Protein AF-C4WLY8-F1 (afdb_monomer_lite)

Secondary structure (DSSP, 8-state):
-HHHHHHHHHHHHHHHHHHHHHHHHHHHHHHHH--SHHHHHHHHHHHHHHHHHHHHHH-------HHHHHHHHHHHHHHHHHHHHS-HHHHHHTT--TTTHHHHHHT-

Structure (mmCIF, N/CA/C/O backbone):
data_AF-C4WLY8-F1
#
_entry.id   AF-C4WLY8-F1
#
loop_
_atom_site.group_PDB
_atom_site.id
_atom_site.type_symbol
_atom_site.label_atom_id
_atom_site.label_alt_id
_atom_site.label_comp_id
_atom_site.label_asym_id
_atom_site.label_entity_id
_atom_site.label_seq_id
_atom_site.pdbx_PDB_ins_code
_atom_site.Cartn_x
_atom_site.Cartn_y
_atom_site.Cartn_z
_atom_site.occupancy
_atom_site.B_iso_or_equiv
_atom_site.auth_seq_id
_atom_site.auth_comp_id
_atom_site.auth_asym_id
_atom_site.auth_atom_id
_atom_site.pdbx_PDB_model_num
ATOM 1 N N . MET A 1 1 ? -1.097 -24.221 6.316 1.00 47.34 1 MET A N 1
ATOM 2 C CA . MET A 1 1 ? -1.938 -23.217 5.631 1.00 47.34 1 MET A CA 1
ATOM 3 C C . MET A 1 1 ? -1.391 -21.789 5.667 1.00 47.34 1 MET A C 1
ATOM 5 O O . MET A 1 1 ? -1.416 -21.154 4.626 1.00 47.34 1 MET A O 1
ATOM 9 N N . ALA A 1 2 ? -0.893 -21.246 6.793 1.00 46.44 2 ALA A N 1
ATOM 10 C CA . ALA A 1 2 ? -0.242 -19.918 6.789 1.00 46.44 2 ALA A CA 1
ATOM 11 C C . ALA A 1 2 ? 1.162 -19.922 6.135 1.00 46.44 2 ALA A C 1
ATOM 13 O O . ALA A 1 2 ? 1.562 -18.922 5.545 1.00 46.44 2 ALA A O 1
ATOM 14 N N . LYS A 1 3 ? 1.865 -21.065 6.201 1.00 50.47 3 LYS A N 1
ATOM 15 C CA . LYS A 1 3 ? 3.230 -21.270 5.681 1.00 50.47 3 LYS A CA 1
ATOM 16 C C . LYS A 1 3 ? 3.303 -21.233 4.144 1.00 50.47 3 LYS A C 1
ATOM 18 O O . LYS A 1 3 ? 4.195 -20.598 3.594 1.00 50.47 3 LYS A O 1
ATOM 23 N N . ASP A 1 4 ? 2.288 -21.782 3.476 1.00 57.28 4 ASP A N 1
ATOM 24 C CA . ASP A 1 4 ? 2.206 -21.831 2.007 1.00 57.28 4 ASP A CA 1
ATOM 25 C C . ASP A 1 4 ? 2.059 -20.434 1.389 1.00 57.28 4 ASP A C 1
ATOM 27 O O . ASP A 1 4 ? 2.626 -20.126 0.347 1.00 57.28 4 ASP A O 1
ATOM 31 N N . ILE A 1 5 ? 1.321 -19.540 2.056 1.00 51.22 5 ILE A N 1
ATOM 32 C CA . ILE A 1 5 ? 1.074 -18.185 1.548 1.00 51.22 5 ILE A CA 1
ATOM 33 C C . ILE A 1 5 ? 2.322 -17.310 1.710 1.00 51.22 5 ILE A C 1
ATOM 35 O O . ILE A 1 5 ? 2.636 -16.538 0.806 1.00 51.22 5 ILE A O 1
ATOM 39 N N . SER A 1 6 ? 3.054 -17.431 2.825 1.00 57.09 6 SER A N 1
ATOM 40 C CA . SER A 1 6 ? 4.333 -16.727 3.003 1.00 57.09 6 SER A CA 1
ATOM 41 C C . SER A 1 6 ? 5.384 -17.174 1.990 1.00 57.09 6 SER A C 1
ATOM 43 O O . SER A 1 6 ? 6.118 -16.339 1.474 1.00 57.09 6 SER A O 1
ATOM 45 N N . GLU A 1 7 ? 5.415 -18.464 1.658 1.00 60.75 7 GLU A N 1
ATOM 46 C CA . GLU A 1 7 ? 6.353 -19.040 0.694 1.00 60.75 7 GLU A CA 1
ATOM 47 C C . GLU A 1 7 ? 6.029 -18.599 -0.739 1.00 60.75 7 GLU A C 1
ATOM 49 O O . GLU A 1 7 ? 6.909 -18.138 -1.459 1.00 60.75 7 GLU A O 1
ATOM 54 N N . ILE A 1 8 ? 4.747 -18.582 -1.119 1.00 57.44 8 ILE A N 1
ATOM 55 C CA . ILE A 1 8 ? 4.302 -18.048 -2.416 1.00 57.44 8 ILE A CA 1
ATOM 56 C C . ILE A 1 8 ? 4.618 -16.549 -2.548 1.00 57.44 8 ILE A C 1
ATOM 58 O O . ILE A 1 8 ? 5.016 -16.092 -3.619 1.00 57.44 8 ILE A O 1
ATOM 62 N N . LEU A 1 9 ? 4.458 -15.765 -1.476 1.00 52.31 9 LEU A N 1
ATOM 63 C CA . LEU A 1 9 ? 4.792 -14.336 -1.479 1.00 52.31 9 LEU A CA 1
ATOM 64 C C . LEU A 1 9 ? 6.305 -14.096 -1.551 1.00 52.31 9 LEU A C 1
ATOM 66 O O . LEU A 1 9 ? 6.737 -13.186 -2.256 1.00 52.31 9 LEU A O 1
ATOM 70 N N . PHE A 1 10 ? 7.100 -14.925 -0.876 1.00 64.19 10 PHE A N 1
ATOM 71 C CA . PHE A 1 10 ? 8.558 -14.882 -0.925 1.00 64.19 10 PHE A CA 1
ATOM 72 C C . PHE A 1 10 ? 9.087 -15.244 -2.319 1.00 64.19 10 PHE A C 1
ATOM 74 O O . PHE A 1 10 ? 9.857 -14.484 -2.898 1.00 64.19 10 PHE A O 1
ATOM 81 N N . LEU A 1 11 ? 8.583 -16.325 -2.920 1.00 51.41 11 LEU A N 1
ATOM 82 C CA . LEU A 1 11 ? 8.925 -16.726 -4.288 1.00 51.41 11 LEU A CA 1
ATOM 83 C C . LEU A 1 11 ? 8.508 -15.669 -5.319 1.00 51.41 11 LEU A C 1
ATOM 85 O O . LEU A 1 11 ? 9.228 -15.417 -6.283 1.00 51.41 11 LEU A O 1
ATOM 89 N N . LYS A 1 12 ? 7.376 -14.991 -5.093 1.00 55.09 12 LYS A N 1
ATOM 90 C CA . LYS A 1 12 ? 6.929 -13.888 -5.948 1.00 55.09 12 LYS A CA 1
ATOM 91 C C . LYS A 1 12 ? 7.800 -12.638 -5.808 1.00 55.09 12 LYS A C 1
ATOM 93 O O . LYS A 1 12 ? 8.047 -11.980 -6.812 1.00 55.09 12 LYS A O 1
ATOM 98 N N . SER A 1 13 ? 8.288 -12.349 -4.601 1.00 57.09 13 SER A N 1
ATOM 99 C CA . SER A 1 13 ? 9.260 -11.280 -4.342 1.00 57.09 13 SER A CA 1
ATOM 100 C C . SER A 1 13 ? 10.610 -11.568 -5.002 1.00 57.09 13 SER A C 1
ATOM 102 O O . SER A 1 13 ? 11.201 -10.670 -5.598 1.00 57.09 13 SER A O 1
ATOM 104 N N . ILE A 1 14 ? 11.073 -12.821 -4.937 1.00 63.53 14 ILE A N 1
ATOM 105 C CA . ILE A 1 14 ? 12.307 -13.261 -5.598 1.00 63.53 14 ILE A CA 1
ATOM 106 C C . ILE A 1 14 ? 12.163 -13.141 -7.113 1.00 63.53 14 ILE A C 1
ATOM 108 O O . ILE A 1 14 ? 13.022 -12.559 -7.760 1.00 63.53 14 ILE A O 1
ATOM 112 N N . SER A 1 15 ? 11.057 -13.625 -7.683 1.00 61.19 15 SER A N 1
ATOM 113 C CA . SER A 1 15 ? 10.793 -13.513 -9.121 1.00 61.19 15 SER A CA 1
ATOM 114 C C . SER A 1 15 ? 10.743 -12.058 -9.594 1.00 61.19 15 SER A C 1
ATOM 116 O O . SER A 1 15 ? 11.236 -11.773 -10.680 1.00 61.19 15 SER A O 1
ATOM 118 N N . SER A 1 16 ? 10.203 -11.131 -8.792 1.00 60.66 16 SER A N 1
ATOM 119 C CA . SER A 1 16 ? 10.209 -9.708 -9.147 1.00 60.66 16 SER A CA 1
ATOM 120 C C . SER A 1 16 ? 11.605 -9.099 -9.133 1.00 60.66 16 SER A C 1
ATOM 122 O O . SER A 1 16 ? 11.949 -8.403 -10.078 1.00 60.66 16 SER A O 1
ATOM 124 N N . SER A 1 17 ? 12.432 -9.389 -8.124 1.00 65.44 17 SER A N 1
ATOM 125 C CA . SER A 1 17 ? 13.818 -8.907 -8.121 1.00 65.44 17 SER A CA 1
ATOM 126 C C . SER A 1 17 ? 14.627 -9.498 -9.275 1.00 65.44 17 SER A C 1
ATOM 128 O O . SER A 1 17 ? 15.445 -8.800 -9.858 1.00 65.44 17 SER A O 1
ATOM 130 N N . LEU A 1 18 ? 14.344 -10.750 -9.644 1.00 68.50 18 LEU A N 1
ATOM 131 C CA . LEU A 1 18 ? 15.005 -11.440 -10.750 1.00 68.50 18 LEU A CA 1
ATOM 132 C C . LEU A 1 18 ? 14.642 -10.816 -12.105 1.00 68.50 18 LEU A C 1
ATOM 134 O O . LEU A 1 18 ? 15.515 -10.629 -12.942 1.00 68.50 18 LEU A O 1
ATOM 138 N N . LEU A 1 19 ? 13.376 -10.428 -12.299 1.00 68.31 19 LEU A N 1
ATOM 139 C CA . LEU A 1 19 ? 12.930 -9.723 -13.507 1.00 68.31 19 LEU A CA 1
ATOM 140 C C . LEU A 1 19 ? 13.548 -8.324 -13.622 1.00 68.31 19 LEU A C 1
ATOM 142 O O . LEU A 1 19 ? 13.992 -7.944 -14.701 1.00 68.31 19 LEU A O 1
ATOM 146 N N . GLU A 1 20 ? 13.610 -7.567 -12.526 1.00 70.19 20 GLU A N 1
ATOM 147 C CA . GLU A 1 20 ? 14.280 -6.257 -12.503 1.00 70.19 20 GLU A CA 1
ATOM 148 C C . GLU A 1 20 ? 15.780 -6.394 -12.819 1.00 70.19 20 GLU A C 1
ATOM 150 O O . GLU A 1 20 ? 16.351 -5.599 -13.568 1.00 70.19 20 GLU A O 1
ATOM 155 N N . GLU A 1 21 ? 16.431 -7.431 -12.289 1.00 77.56 21 GLU A N 1
ATOM 156 C CA . GLU A 1 21 ? 17.842 -7.724 -12.542 1.00 77.56 21 GLU A CA 1
ATOM 157 C C . GLU A 1 21 ? 18.095 -8.148 -13.999 1.00 77.56 21 GLU A C 1
ATOM 159 O O . GLU A 1 21 ? 19.029 -7.650 -14.633 1.00 77.56 21 GLU A O 1
ATOM 164 N N . GLU A 1 22 ? 17.235 -8.991 -14.579 1.00 76.06 22 GLU A N 1
ATOM 165 C CA . GLU A 1 22 ? 17.307 -9.385 -15.992 1.00 76.06 22 GLU A CA 1
ATOM 166 C C . GLU A 1 22 ? 17.102 -8.199 -16.939 1.00 76.06 22 GLU A C 1
ATOM 168 O O . GLU A 1 22 ? 17.843 -8.049 -17.917 1.00 76.06 22 GLU A O 1
ATOM 173 N N . VAL A 1 23 ? 16.129 -7.334 -16.648 1.00 74.94 23 VAL A N 1
ATOM 174 C CA . VAL A 1 23 ? 15.846 -6.130 -17.437 1.00 74.94 23 VAL A CA 1
ATOM 175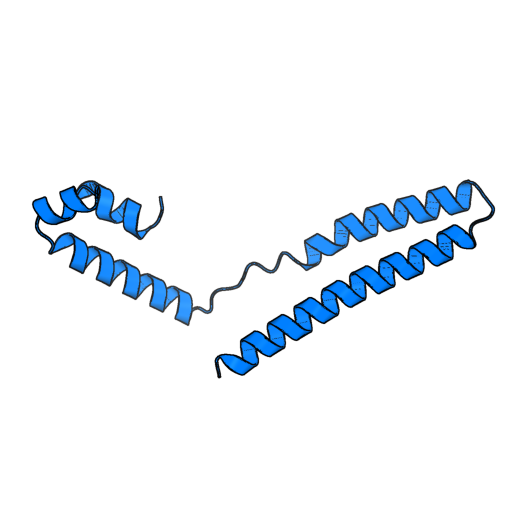 C C . VAL A 1 23 ? 17.042 -5.174 -17.391 1.00 74.94 23 VAL A C 1
ATOM 177 O O . VAL A 1 23 ? 17.533 -4.745 -18.439 1.00 74.94 23 VAL A O 1
ATOM 180 N N . ASN A 1 24 ? 17.595 -4.921 -16.203 1.00 77.12 24 ASN A N 1
ATOM 181 C CA . ASN A 1 24 ? 18.779 -4.076 -16.029 1.00 77.12 24 ASN A CA 1
ATOM 182 C C . ASN A 1 24 ? 20.033 -4.660 -16.694 1.00 77.12 24 ASN A C 1
ATOM 184 O O . ASN A 1 24 ? 20.796 -3.932 -17.340 1.00 77.12 24 ASN A O 1
ATOM 188 N N . SER A 1 25 ? 20.241 -5.974 -16.589 1.00 78.06 25 SER A N 1
ATOM 189 C CA . SER A 1 25 ? 21.327 -6.691 -17.266 1.00 78.06 25 SER A CA 1
ATOM 190 C C . SER A 1 25 ? 21.206 -6.565 -18.786 1.00 78.06 25 SER A C 1
ATOM 192 O O . SER A 1 25 ? 22.171 -6.234 -19.480 1.00 78.06 25 SER A O 1
ATOM 194 N N . THR A 1 26 ? 19.995 -6.730 -19.311 1.00 76.25 26 THR A N 1
ATOM 195 C CA . THR A 1 26 ? 19.696 -6.625 -20.740 1.00 76.25 26 THR A CA 1
ATOM 196 C C . THR A 1 26 ? 19.964 -5.214 -21.269 1.00 76.25 26 THR A C 1
ATOM 198 O O . THR A 1 26 ? 20.705 -5.054 -22.241 1.00 76.25 26 THR A O 1
ATOM 201 N N . PHE A 1 27 ? 19.466 -4.172 -20.595 1.00 77.81 27 PHE A N 1
ATOM 202 C CA . PHE A 1 27 ? 19.748 -2.784 -20.977 1.00 77.81 27 PHE A CA 1
ATOM 203 C C . PHE A 1 27 ? 21.235 -2.426 -20.855 1.00 77.81 27 PHE A C 1
ATOM 205 O O . PHE A 1 27 ? 21.769 -1.721 -21.714 1.00 77.81 27 PHE A O 1
ATOM 212 N N . SER A 1 28 ? 21.942 -2.965 -19.858 1.00 76.88 28 SER A N 1
ATOM 213 C CA . SER A 1 28 ? 23.392 -2.773 -19.703 1.00 76.88 28 SER A CA 1
ATOM 214 C C . SER A 1 28 ? 24.183 -3.363 -20.873 1.00 76.88 28 SER A C 1
ATOM 216 O O . SER A 1 28 ? 25.095 -2.720 -21.397 1.00 76.88 28 SER A O 1
ATOM 218 N N . ARG A 1 29 ? 23.794 -4.550 -21.353 1.00 78.56 29 ARG A N 1
ATOM 219 C CA . ARG A 1 29 ? 24.397 -5.181 -22.539 1.00 78.56 29 ARG A CA 1
ATOM 220 C C . ARG A 1 29 ? 24.110 -4.381 -23.808 1.00 78.56 29 ARG A C 1
ATOM 222 O O . ARG A 1 29 ? 25.014 -4.181 -24.616 1.00 78.56 29 ARG A O 1
ATOM 229 N N . PHE A 1 30 ? 22.896 -3.853 -23.953 1.00 76.06 30 PHE A N 1
ATOM 230 C CA . PHE A 1 30 ? 22.551 -2.992 -25.084 1.00 76.06 30 PHE A CA 1
ATOM 231 C C . PHE A 1 30 ? 23.330 -1.673 -25.088 1.00 76.06 30 PHE A C 1
ATOM 233 O O . PHE A 1 30 ? 23.811 -1.266 -26.145 1.00 76.06 30 PHE A O 1
ATOM 240 N N . ARG A 1 31 ? 23.538 -1.037 -23.926 1.00 73.06 31 ARG A N 1
ATOM 241 C CA . ARG A 1 31 ? 24.407 0.148 -23.812 1.00 73.06 31 ARG A CA 1
ATOM 242 C C . ARG A 1 31 ? 25.850 -0.158 -24.209 1.00 73.06 31 ARG A C 1
ATOM 244 O O . ARG A 1 31 ? 26.456 0.642 -24.910 1.00 73.06 31 ARG A O 1
ATOM 251 N N . ALA A 1 32 ? 26.381 -1.314 -23.812 1.00 78.25 32 ALA A N 1
ATOM 252 C CA . ALA A 1 32 ? 27.737 -1.729 -24.177 1.00 78.25 32 ALA A CA 1
ATOM 253 C C . ALA A 1 32 ? 27.906 -1.976 -25.690 1.00 78.25 32 ALA A C 1
ATOM 255 O O . ALA A 1 32 ? 28.996 -1.801 -26.230 1.00 78.25 32 ALA A O 1
ATOM 256 N N . GLN A 1 33 ? 26.832 -2.367 -26.385 1.00 77.56 33 GLN A N 1
ATOM 257 C CA . GLN A 1 33 ? 26.833 -2.604 -27.832 1.00 77.56 33 GLN A CA 1
ATOM 258 C C . GLN A 1 33 ? 26.460 -1.356 -28.658 1.00 77.56 33 GLN A C 1
ATOM 260 O O . GLN A 1 33 ? 26.677 -1.334 -29.874 1.00 77.56 33 GLN A O 1
ATOM 265 N N . ALA A 1 34 ? 25.918 -0.310 -28.029 1.00 76.88 34 ALA A N 1
ATOM 266 C CA . ALA A 1 34 ? 25.524 0.927 -28.692 1.00 76.88 34 ALA A CA 1
ATOM 267 C C . ALA A 1 34 ? 26.756 1.731 -29.141 1.00 76.88 34 ALA A C 1
ATOM 269 O O . ALA A 1 34 ? 27.578 2.152 -28.334 1.00 76.88 34 ALA A O 1
ATOM 270 N N . LYS A 1 35 ? 26.877 1.968 -30.453 1.00 72.56 35 LYS A N 1
ATOM 271 C CA . LYS A 1 35 ? 28.021 2.687 -31.052 1.00 72.56 35 LYS A CA 1
ATOM 272 C C . LYS A 1 35 ? 27.704 4.121 -31.474 1.00 72.56 35 LYS A C 1
ATOM 274 O O . LYS A 1 35 ? 28.614 4.862 -31.822 1.00 72.56 35 LYS A O 1
ATOM 279 N N . THR A 1 36 ? 26.428 4.509 -31.487 1.00 78.81 36 THR A N 1
ATOM 280 C CA . THR A 1 36 ? 25.991 5.831 -31.962 1.00 78.81 36 THR A CA 1
ATOM 281 C C . THR A 1 36 ? 25.129 6.539 -30.927 1.00 78.81 36 THR A C 1
ATOM 283 O O . THR A 1 36 ? 24.391 5.896 -30.177 1.00 78.81 36 THR A O 1
ATOM 286 N N . HIS A 1 37 ? 25.172 7.873 -30.924 1.00 72.69 37 HIS A N 1
ATOM 287 C CA . HIS A 1 37 ? 24.341 8.701 -30.045 1.00 72.69 37 HIS A CA 1
ATOM 288 C C . HIS A 1 37 ? 22.836 8.441 -30.232 1.00 72.69 37 HIS A C 1
ATOM 290 O O . HIS A 1 37 ? 22.089 8.463 -29.256 1.00 72.69 37 HIS A O 1
ATOM 296 N N . ALA A 1 38 ? 22.398 8.113 -31.454 1.00 73.25 38 ALA A N 1
ATOM 297 C CA . ALA A 1 38 ? 21.012 7.740 -31.739 1.00 73.25 38 ALA A CA 1
ATOM 298 C C . ALA A 1 38 ? 20.605 6.435 -31.030 1.00 73.25 38 ALA A C 1
ATOM 300 O O . ALA A 1 38 ? 19.526 6.355 -30.449 1.00 73.25 38 ALA A O 1
ATOM 301 N N . SER A 1 39 ? 21.489 5.431 -31.010 1.00 68.81 39 SER A N 1
ATOM 302 C CA . SER A 1 39 ? 21.257 4.168 -30.297 1.00 68.81 39 SER A CA 1
ATOM 303 C C . SER A 1 39 ? 21.143 4.374 -28.781 1.00 68.81 39 SER A C 1
ATOM 305 O O . SER A 1 39 ? 20.265 3.788 -28.156 1.00 68.81 39 SER A O 1
ATOM 307 N N . PHE A 1 40 ? 21.972 5.244 -28.191 1.00 73.75 40 PHE A N 1
ATOM 308 C CA . PHE A 1 40 ? 21.876 5.598 -26.768 1.00 73.75 40 PHE A CA 1
ATOM 309 C C . PHE A 1 40 ? 20.568 6.318 -26.427 1.00 73.75 40 PHE A C 1
ATOM 311 O O . PHE A 1 40 ? 19.948 5.994 -25.416 1.00 73.75 40 PHE A O 1
ATOM 318 N N . ALA A 1 41 ? 20.136 7.254 -27.277 1.00 75.38 41 ALA A N 1
ATOM 319 C CA . ALA A 1 41 ? 18.886 7.986 -27.091 1.00 75.38 41 ALA A CA 1
ATOM 320 C C . ALA A 1 41 ? 17.653 7.070 -27.170 1.00 75.38 41 ALA A C 1
ATOM 322 O O . ALA A 1 41 ? 16.705 7.239 -26.411 1.00 75.38 41 ALA A O 1
ATOM 323 N N . ILE A 1 42 ? 17.667 6.067 -28.052 1.00 76.81 42 ILE A N 1
ATOM 324 C CA . ILE A 1 42 ? 16.580 5.084 -28.139 1.00 76.81 42 ILE A CA 1
ATOM 325 C C . ILE A 1 42 ? 16.554 4.190 -26.890 1.00 76.81 42 ILE A C 1
ATOM 327 O O . ILE A 1 42 ? 15.486 3.979 -26.317 1.00 76.81 42 ILE A O 1
ATOM 331 N N . ILE A 1 43 ? 17.714 3.699 -26.435 1.00 80.56 43 ILE A N 1
ATOM 332 C CA . ILE A 1 43 ? 17.803 2.834 -25.246 1.00 80.56 43 ILE A CA 1
ATOM 333 C C . ILE A 1 43 ? 17.309 3.567 -23.991 1.00 80.56 43 ILE A C 1
ATOM 335 O O . ILE A 1 43 ? 16.527 2.997 -23.232 1.00 80.56 43 ILE A O 1
ATOM 339 N N . SER A 1 44 ? 17.696 4.832 -23.796 1.00 77.81 44 SER A N 1
ATOM 340 C CA . SER A 1 44 ? 17.279 5.606 -22.619 1.00 77.81 44 SER A CA 1
ATOM 341 C C . SER A 1 44 ? 15.775 5.879 -22.593 1.00 77.81 44 SER A C 1
ATOM 343 O O . SER A 1 44 ? 15.155 5.795 -21.536 1.00 77.81 44 SER A O 1
ATOM 345 N N . VAL A 1 45 ? 15.160 6.148 -23.748 1.00 85.50 45 VAL A N 1
ATOM 346 C CA . VAL A 1 45 ? 13.708 6.337 -23.844 1.00 85.50 45 VAL A CA 1
ATOM 347 C C . VAL A 1 45 ? 12.972 5.055 -23.456 1.00 85.50 45 VAL A C 1
ATOM 349 O O . VAL A 1 45 ? 12.057 5.106 -22.637 1.00 85.50 45 VAL A O 1
ATOM 352 N N . VAL A 1 46 ? 13.380 3.900 -23.989 1.00 85.12 46 VAL A N 1
ATOM 353 C CA . VAL A 1 46 ? 12.739 2.609 -23.681 1.00 85.12 46 VAL A CA 1
ATOM 354 C C . VAL A 1 46 ? 12.863 2.257 -22.195 1.00 85.12 46 VAL A C 1
ATOM 356 O O . VAL A 1 46 ? 11.902 1.775 -21.603 1.00 85.12 46 VAL A O 1
ATOM 359 N N . GLU A 1 47 ? 14.003 2.547 -21.575 1.00 79.69 47 GLU A N 1
ATOM 360 C CA . GLU A 1 47 ? 14.238 2.316 -20.147 1.00 79.69 47 GLU A CA 1
ATOM 361 C C . GLU A 1 47 ? 13.364 3.207 -19.252 1.00 79.69 47 GLU A C 1
ATOM 363 O O . GLU A 1 47 ? 12.794 2.731 -18.271 1.00 79.69 47 GLU A O 1
ATOM 368 N N . ILE A 1 48 ? 13.175 4.478 -19.623 1.00 83.25 48 ILE A N 1
ATOM 369 C CA . ILE A 1 48 ? 12.253 5.386 -18.925 1.00 83.25 48 ILE A CA 1
ATOM 370 C C . ILE A 1 48 ? 10.818 4.851 -18.998 1.00 83.25 48 ILE A C 1
ATOM 372 O O . ILE A 1 48 ? 10.120 4.819 -17.982 1.00 83.25 48 ILE A O 1
ATOM 376 N N . TRP A 1 49 ? 10.379 4.390 -20.175 1.00 80.25 49 TRP A N 1
ATOM 377 C CA . TRP A 1 49 ? 9.055 3.786 -20.328 1.00 80.25 49 TRP A CA 1
ATOM 378 C C . TRP A 1 49 ? 8.922 2.491 -19.523 1.00 80.25 49 TRP A C 1
ATOM 380 O O . TRP A 1 49 ? 7.924 2.323 -18.827 1.00 80.25 49 TRP A O 1
ATOM 390 N N . ALA A 1 50 ? 9.918 1.604 -19.550 1.00 77.00 50 ALA A N 1
ATOM 391 C CA . ALA A 1 50 ? 9.909 0.372 -18.763 1.00 77.00 50 ALA A CA 1
ATOM 392 C C . ALA A 1 50 ? 9.776 0.671 -17.260 1.00 77.00 50 ALA A C 1
ATOM 394 O O . ALA A 1 50 ? 8.849 0.177 -16.618 1.00 77.00 50 ALA A O 1
ATOM 395 N N . ASN A 1 51 ? 10.604 1.573 -16.727 1.00 77.44 51 ASN A N 1
ATOM 396 C CA . ASN A 1 51 ? 10.578 1.967 -15.315 1.00 77.44 51 ASN A CA 1
ATOM 397 C C . ASN A 1 51 ? 9.261 2.644 -14.905 1.00 77.44 51 ASN A C 1
ATOM 399 O O . ASN A 1 51 ? 8.828 2.509 -13.762 1.00 77.44 51 ASN A O 1
ATOM 403 N N . ALA A 1 52 ? 8.595 3.345 -15.826 1.00 77.81 52 ALA A N 1
ATOM 404 C CA . ALA A 1 52 ? 7.284 3.941 -15.582 1.00 77.81 52 ALA A CA 1
ATOM 405 C C . ALA A 1 52 ? 6.134 2.915 -15.637 1.00 77.81 52 ALA A C 1
ATOM 407 O O . ALA A 1 52 ? 5.160 3.041 -14.894 1.00 77.81 52 ALA A O 1
ATOM 408 N N . TYR A 1 53 ? 6.232 1.888 -16.488 1.00 67.56 53 TYR A N 1
ATOM 409 C CA . TYR A 1 53 ? 5.190 0.869 -16.663 1.00 67.56 53 TYR A CA 1
ATOM 410 C C . TYR A 1 53 ? 5.244 -0.260 -15.621 1.00 67.56 53 TYR A C 1
ATOM 412 O O . TYR A 1 53 ? 4.191 -0.756 -15.207 1.00 67.56 53 TYR A O 1
ATOM 420 N N . LEU A 1 54 ? 6.436 -0.647 -15.154 1.00 64.31 54 LEU A N 1
ATOM 421 C CA . LEU A 1 54 ? 6.629 -1.691 -14.136 1.00 64.31 54 LEU A CA 1
ATOM 422 C C . LEU A 1 54 ? 5.803 -1.476 -12.844 1.00 64.31 54 LEU A C 1
ATOM 424 O O . LEU A 1 54 ? 5.101 -2.408 -12.437 1.00 64.31 54 LEU A O 1
ATOM 428 N N . PRO A 1 55 ? 5.758 -0.280 -12.219 1.00 63.66 55 PRO A N 1
ATOM 429 C CA . PRO A 1 55 ? 4.965 -0.052 -11.007 1.00 63.66 55 PRO A CA 1
ATOM 430 C C . PRO A 1 55 ? 3.447 -0.069 -11.249 1.00 63.66 55 PRO A C 1
ATOM 432 O O . PRO A 1 55 ? 2.683 -0.411 -10.344 1.00 63.66 55 PRO A O 1
ATOM 435 N N . ILE A 1 56 ? 2.976 0.235 -12.464 1.00 61.22 56 ILE A N 1
ATOM 436 C CA . ILE A 1 56 ? 1.540 0.236 -12.799 1.00 61.22 56 ILE A CA 1
ATOM 437 C C . ILE A 1 56 ? 0.975 -1.189 -12.716 1.00 61.22 56 ILE A C 1
ATOM 439 O O . ILE A 1 56 ? -0.099 -1.397 -12.146 1.00 61.22 56 ILE A O 1
ATOM 443 N N . ILE A 1 57 ? 1.741 -2.186 -13.167 1.00 57.41 57 ILE A N 1
ATOM 444 C CA . ILE A 1 57 ? 1.396 -3.614 -13.060 1.00 57.41 57 ILE A CA 1
ATOM 445 C C . ILE A 1 57 ? 1.381 -4.080 -11.584 1.00 57.41 57 ILE A C 1
ATOM 447 O O . ILE A 1 57 ? 0.670 -5.025 -11.228 1.00 57.41 57 ILE A O 1
ATOM 451 N N . GLN A 1 58 ? 2.101 -3.385 -10.693 1.00 53.75 58 GLN A N 1
ATOM 452 C CA . GLN A 1 58 ? 2.220 -3.709 -9.266 1.00 53.75 58 GLN A CA 1
ATOM 453 C C . GLN A 1 58 ? 1.113 -3.104 -8.380 1.00 53.75 58 GLN A C 1
ATOM 455 O O . GLN A 1 58 ? 0.963 -3.511 -7.227 1.00 53.75 58 GLN A O 1
ATOM 460 N N . THR A 1 59 ? 0.250 -2.219 -8.896 1.00 49.50 59 THR A N 1
ATOM 461 C CA . THR A 1 59 ? -0.859 -1.603 -8.128 1.00 49.50 59 THR A CA 1
ATOM 462 C C . THR A 1 59 ? -2.053 -2.532 -7.860 1.00 49.50 59 THR A C 1
ATOM 464 O O . THR A 1 59 ? -3.189 -2.091 -7.659 1.00 49.50 59 THR A O 1
ATOM 467 N N . ARG A 1 60 ? -1.829 -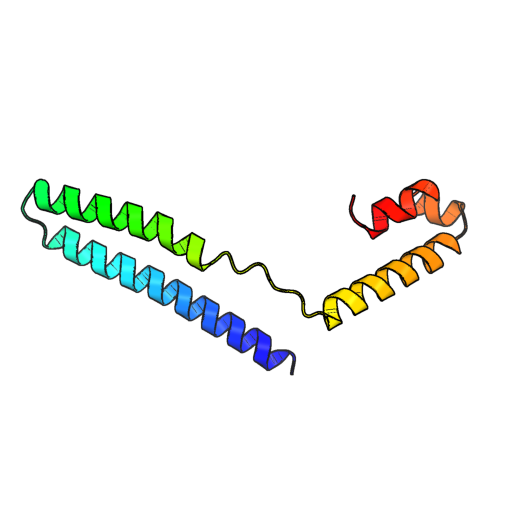3.847 -7.751 1.00 50.38 60 ARG A N 1
ATOM 468 C CA . ARG A 1 60 ? -2.811 -4.754 -7.146 1.00 50.38 60 ARG A CA 1
ATOM 469 C C . ARG A 1 60 ? -2.875 -4.473 -5.645 1.00 50.38 60 ARG A C 1
ATOM 471 O O . ARG A 1 60 ? -2.298 -5.200 -4.840 1.00 50.38 60 ARG A O 1
ATOM 478 N N . ARG A 1 61 ? -3.636 -3.430 -5.268 1.00 52.28 61 ARG A N 1
ATOM 479 C CA . ARG A 1 61 ? -4.217 -3.271 -3.927 1.00 52.28 61 ARG A CA 1
ATOM 480 C C . ARG A 1 61 ? -4.628 -4.657 -3.454 1.00 52.28 61 ARG A C 1
ATOM 482 O O . ARG A 1 61 ? -5.424 -5.316 -4.124 1.00 52.28 61 ARG A O 1
ATOM 489 N N . LYS A 1 62 ? -4.076 -5.077 -2.317 1.00 57.09 62 LYS A N 1
ATOM 490 C CA . LYS A 1 62 ? -4.459 -6.281 -1.579 1.00 57.09 62 LYS A CA 1
ATOM 491 C C . LYS A 1 62 ? -5.988 -6.313 -1.488 1.00 57.09 62 LYS A C 1
ATOM 493 O O . LYS A 1 62 ? -6.576 -5.630 -0.653 1.00 57.09 62 LYS A O 1
ATOM 498 N N . GLN A 1 63 ? -6.643 -7.035 -2.397 1.00 55.16 63 GLN A N 1
ATOM 499 C CA . GLN A 1 63 ? -8.081 -7.265 -2.346 1.00 55.16 63 GLN A CA 1
ATOM 500 C C . GLN A 1 63 ? -8.302 -8.081 -1.080 1.00 55.16 63 GLN A C 1
ATOM 502 O O . GLN A 1 63 ? -8.031 -9.281 -1.056 1.00 55.16 63 GLN A O 1
ATOM 507 N N . MET A 1 64 ? -8.701 -7.420 0.009 1.00 61.25 64 MET A N 1
ATOM 508 C CA . MET A 1 64 ? -9.096 -8.148 1.204 1.00 61.25 64 MET A CA 1
ATOM 509 C C . MET A 1 64 ? -10.270 -9.033 0.818 1.00 61.25 64 MET A C 1
ATOM 511 O O . MET A 1 64 ? -11.284 -8.536 0.313 1.00 61.25 64 MET A O 1
ATOM 515 N N . ASN A 1 65 ? -10.122 -10.333 1.066 1.00 73.81 65 ASN A N 1
ATOM 516 C CA . ASN A 1 65 ? -11.199 -11.294 0.890 1.00 73.81 65 ASN A CA 1
ATOM 517 C C . ASN A 1 65 ? -12.435 -10.768 1.641 1.00 73.81 65 ASN A C 1
ATOM 519 O O . ASN A 1 65 ? -12.310 -10.199 2.728 1.00 73.81 65 ASN A O 1
ATOM 523 N N . ILE A 1 66 ? -13.633 -10.943 1.084 1.00 71.44 66 ILE A N 1
ATOM 524 C CA . ILE A 1 66 ? -14.891 -10.537 1.728 1.00 71.44 66 ILE A CA 1
ATOM 525 C C . ILE A 1 66 ? -14.961 -11.079 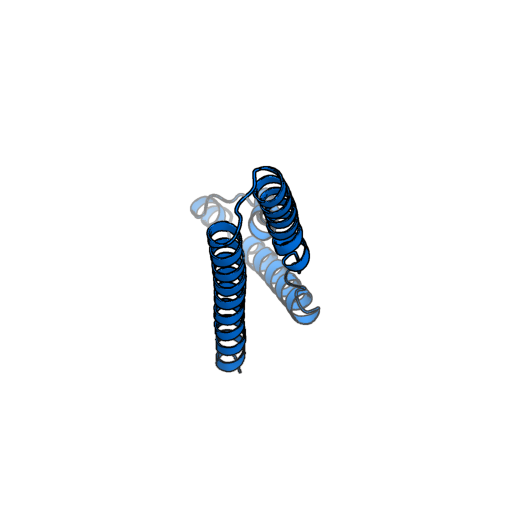3.167 1.00 71.44 66 ILE A C 1
ATOM 527 O O . ILE A 1 66 ? -15.374 -10.361 4.073 1.00 71.44 66 ILE A O 1
ATOM 531 N N . ARG A 1 67 ? -14.427 -12.283 3.415 1.00 70.12 67 ARG A N 1
ATOM 532 C CA . ARG A 1 67 ? -14.278 -12.849 4.766 1.00 70.12 67 ARG A CA 1
ATOM 533 C C . ARG A 1 67 ? -13.423 -11.981 5.695 1.00 70.12 67 ARG A C 1
ATOM 535 O O . ARG A 1 67 ? -13.818 -11.751 6.829 1.00 70.12 67 ARG A O 1
ATOM 542 N N . GLN A 1 68 ? -12.298 -11.451 5.215 1.00 74.50 68 GLN A N 1
ATOM 543 C CA . GLN A 1 68 ? -11.426 -10.553 5.986 1.00 74.50 68 GLN A CA 1
ATOM 544 C C . GLN A 1 68 ? -12.101 -9.203 6.261 1.00 74.50 68 GLN A C 1
ATOM 546 O O . GLN A 1 68 ? -11.953 -8.660 7.352 1.00 74.50 68 GLN A O 1
ATOM 551 N N . LYS A 1 69 ? -12.890 -8.683 5.307 1.00 71.44 69 LYS A N 1
ATOM 552 C CA . LYS A 1 69 ? -13.711 -7.476 5.517 1.00 71.44 69 LYS A CA 1
ATOM 553 C C . LYS A 1 69 ? -14.749 -7.694 6.618 1.00 71.44 69 LYS A C 1
ATOM 555 O O . LYS A 1 69 ? -14.870 -6.864 7.515 1.00 71.44 69 LYS A O 1
ATOM 560 N N . VAL A 1 70 ? -15.463 -8.819 6.569 1.00 76.62 70 VAL A N 1
ATOM 561 C CA . VAL A 1 70 ? -16.461 -9.186 7.583 1.00 76.62 70 VAL A CA 1
ATOM 562 C C . VAL A 1 70 ? -15.797 -9.395 8.944 1.00 76.62 70 VAL A C 1
ATOM 564 O O . VAL A 1 70 ? -16.275 -8.853 9.936 1.00 76.62 70 VAL A O 1
ATOM 567 N N . GLN A 1 71 ? -14.661 -10.095 9.000 1.00 80.75 71 GLN A N 1
ATOM 568 C CA . GLN A 1 71 ? -13.902 -10.285 10.238 1.00 80.75 71 GLN A CA 1
ATOM 569 C C . GLN A 1 71 ? -13.449 -8.954 10.844 1.00 80.75 71 GLN A C 1
ATOM 571 O O . GLN A 1 71 ? -13.701 -8.719 12.021 1.00 80.75 71 GLN A O 1
ATOM 576 N N . GLN A 1 72 ? -12.866 -8.044 10.055 1.00 80.31 72 GLN A N 1
ATOM 577 C CA . GLN A 1 72 ? -12.499 -6.714 10.553 1.00 80.31 72 GLN A CA 1
ATOM 578 C C . GLN A 1 72 ? -13.707 -5.936 11.073 1.00 80.31 72 GLN A C 1
ATOM 580 O O . GLN A 1 72 ? -13.610 -5.265 12.097 1.00 80.31 72 GLN A O 1
ATOM 585 N N . PHE A 1 73 ? -14.849 -6.024 10.395 1.00 79.19 73 PHE A N 1
ATOM 586 C CA . PHE A 1 73 ? -16.063 -5.339 10.823 1.00 79.19 73 PHE A CA 1
ATOM 587 C C . PHE A 1 73 ? -16.597 -5.869 12.161 1.00 79.19 73 PHE A C 1
ATOM 589 O O . PHE A 1 73 ? -16.958 -5.083 13.039 1.00 79.19 73 PHE A O 1
ATOM 596 N N . VAL A 1 74 ? -16.600 -7.192 12.343 1.00 81.31 74 VAL A N 1
ATOM 597 C CA . VAL A 1 74 ? -16.992 -7.832 13.606 1.00 81.31 74 VAL A CA 1
ATOM 598 C C . VAL A 1 74 ? -16.013 -7.471 14.724 1.00 81.31 74 VAL A C 1
ATOM 600 O O . VAL A 1 74 ? -16.457 -7.051 15.792 1.00 81.31 74 VAL A O 1
ATOM 603 N N . SER A 1 75 ? -14.703 -7.544 14.473 1.00 82.50 75 SER A N 1
ATOM 604 C CA . SER A 1 75 ? -13.679 -7.167 15.455 1.00 82.50 75 SER A CA 1
ATOM 605 C C . SER A 1 75 ? -13.793 -5.702 15.877 1.00 82.50 75 SER A C 1
ATOM 607 O O . SER A 1 75 ? -13.732 -5.407 17.065 1.00 82.50 75 SER A O 1
ATOM 609 N N . ARG A 1 76 ? -14.051 -4.782 14.938 1.00 82.88 76 ARG A N 1
ATOM 610 C CA . ARG A 1 76 ? -14.271 -3.358 15.248 1.00 82.88 76 ARG A CA 1
ATOM 611 C C . ARG A 1 76 ? -15.511 -3.139 16.108 1.00 82.88 76 ARG A C 1
ATOM 613 O O . ARG A 1 76 ? -15.459 -2.396 17.081 1.00 82.88 76 ARG A O 1
ATOM 620 N N . ARG A 1 77 ? -16.626 -3.805 15.789 1.00 82.31 77 ARG A N 1
ATOM 621 C CA . ARG A 1 77 ? -17.847 -3.724 16.608 1.00 82.31 77 ARG A CA 1
ATOM 622 C C . ARG A 1 77 ? -17.639 -4.275 18.013 1.00 82.31 77 ARG A C 1
ATOM 624 O O . ARG A 1 77 ? -18.199 -3.729 18.958 1.00 82.31 77 ARG A O 1
ATOM 631 N N . ARG A 1 78 ? -16.855 -5.344 18.148 1.00 83.31 78 ARG A N 1
ATOM 632 C CA . ARG A 1 78 ? -16.492 -5.911 19.446 1.00 83.31 78 ARG A CA 1
ATOM 633 C C . ARG A 1 78 ? -15.630 -4.940 20.253 1.00 83.31 78 ARG A C 1
ATOM 635 O O . ARG A 1 78 ? -16.005 -4.637 21.376 1.00 83.31 78 ARG A O 1
ATOM 642 N N . ALA A 1 79 ? -14.593 -4.367 19.643 1.00 81.31 79 ALA A N 1
ATOM 643 C CA . ALA A 1 79 ? -13.744 -3.360 20.278 1.00 81.31 79 ALA A CA 1
ATOM 644 C C . ALA A 1 79 ? -14.544 -2.137 20.760 1.00 81.31 79 ALA A C 1
ATOM 646 O O . ALA A 1 79 ? -14.363 -1.699 21.886 1.00 81.31 79 ALA A O 1
ATOM 647 N N . ILE A 1 80 ? -15.491 -1.627 19.960 1.00 83.88 80 ILE A N 1
ATOM 648 C CA . ILE A 1 80 ? -16.362 -0.508 20.371 1.00 83.88 80 ILE A CA 1
ATOM 649 C C . ILE A 1 80 ? -17.224 -0.876 21.585 1.00 83.88 80 ILE A C 1
ATOM 651 O O . ILE A 1 80 ? -17.430 -0.039 22.457 1.00 83.88 80 ILE A O 1
ATOM 655 N N . ARG A 1 81 ? -17.742 -2.108 21.654 1.00 82.75 81 ARG A N 1
ATOM 656 C CA . ARG A 1 81 ? -18.540 -2.565 22.803 1.00 82.75 81 ARG A CA 1
ATOM 657 C C . ARG A 1 81 ? -17.690 -2.747 24.052 1.00 82.75 81 ARG A C 1
ATOM 659 O O . ARG A 1 81 ? -18.126 -2.349 25.120 1.00 82.75 81 ARG A O 1
ATOM 666 N N . GLU A 1 82 ? -16.507 -3.333 23.909 1.00 81.88 82 GLU A N 1
ATOM 667 C CA . GLU A 1 82 ? -15.576 -3.552 25.019 1.00 81.88 82 GLU A CA 1
ATOM 668 C C . GLU A 1 82 ? -15.068 -2.212 25.572 1.00 81.88 82 GLU A C 1
ATOM 670 O O . GLU A 1 82 ? -15.184 -1.976 26.768 1.00 81.88 82 GLU A O 1
ATOM 675 N N . LEU A 1 83 ? -14.644 -1.285 24.706 1.00 77.75 83 LEU A N 1
ATOM 676 C CA . LEU A 1 83 ? -14.243 0.073 25.099 1.00 77.75 83 LEU A CA 1
ATOM 677 C C . LEU A 1 83 ? -15.419 0.899 25.640 1.00 77.75 83 LEU A C 1
ATOM 679 O O . LEU A 1 83 ? -15.254 1.680 26.566 1.00 77.75 83 LEU A O 1
ATOM 683 N N . GLY A 1 84 ? -16.622 0.729 25.089 1.00 75.62 84 GLY A N 1
ATOM 684 C CA . GLY A 1 84 ? -17.823 1.402 25.589 1.00 75.62 84 GLY A CA 1
ATOM 685 C C . GLY A 1 84 ? -18.300 0.876 26.947 1.00 75.62 84 GLY A C 1
ATOM 686 O O . GLY A 1 84 ? -18.975 1.607 27.670 1.00 75.62 84 GLY A O 1
ATOM 687 N N . ALA A 1 85 ? -17.956 -0.366 27.292 1.00 81.19 85 ALA A N 1
ATOM 688 C CA . ALA A 1 85 ? -18.231 -0.969 28.593 1.00 81.19 85 ALA A CA 1
ATOM 689 C C . ALA A 1 85 ? -17.143 -0.665 29.639 1.00 81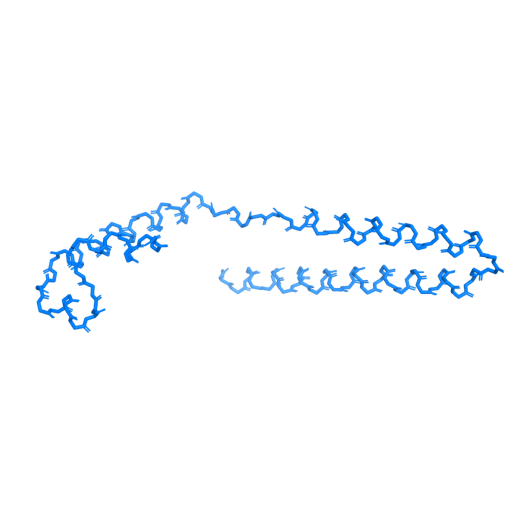.19 85 ALA A C 1
ATOM 691 O O . ALA A 1 85 ? -17.372 -0.906 30.822 1.00 81.19 85 ALA A O 1
ATOM 692 N N . MET A 1 86 ? -15.981 -0.147 29.222 1.00 76.19 86 MET A N 1
ATOM 693 C CA . MET A 1 86 ? -14.945 0.327 30.138 1.00 76.19 86 MET A CA 1
ATOM 694 C C . MET A 1 86 ? -15.377 1.619 30.836 1.00 76.19 86 MET A C 1
ATOM 696 O O . MET A 1 86 ? -16.118 2.441 30.283 1.00 76.19 86 MET A O 1
ATOM 700 N N . ASP A 1 87 ? -14.905 1.762 32.071 1.00 77.44 87 ASP A N 1
ATOM 701 C CA . ASP A 1 87 ? -15.117 2.944 32.898 1.00 77.44 87 ASP A CA 1
ATOM 702 C C . ASP A 1 87 ? -14.307 4.138 32.364 1.00 77.44 87 ASP A C 1
ATOM 704 O O . ASP A 1 87 ? -13.234 3.967 31.774 1.00 77.44 87 ASP A O 1
ATOM 708 N N . ASP A 1 88 ? -14.805 5.354 32.578 1.00 72.38 88 ASP A N 1
ATOM 709 C CA . ASP A 1 88 ? -14.223 6.583 32.025 1.00 72.38 88 ASP A CA 1
ATOM 710 C C . ASP A 1 88 ? -12.799 6.840 32.555 1.00 72.38 88 ASP A C 1
ATOM 712 O O . ASP A 1 88 ? -11.971 7.422 31.854 1.00 72.38 88 ASP A O 1
ATOM 716 N N . HIS A 1 89 ? -12.475 6.325 33.744 1.00 69.12 89 HIS A N 1
ATOM 717 C CA . HIS A 1 89 ? -11.123 6.352 34.308 1.00 69.12 89 HIS A CA 1
ATOM 718 C C . HIS A 1 89 ? -10.128 5.472 33.533 1.00 69.12 89 HIS A C 1
ATOM 720 O O . HIS A 1 89 ? -9.012 5.904 33.259 1.00 69.12 89 HIS A O 1
ATOM 726 N N . LEU A 1 90 ? -10.538 4.274 33.100 1.00 74.00 90 LEU A N 1
ATOM 727 C CA . LEU A 1 90 ? -9.691 3.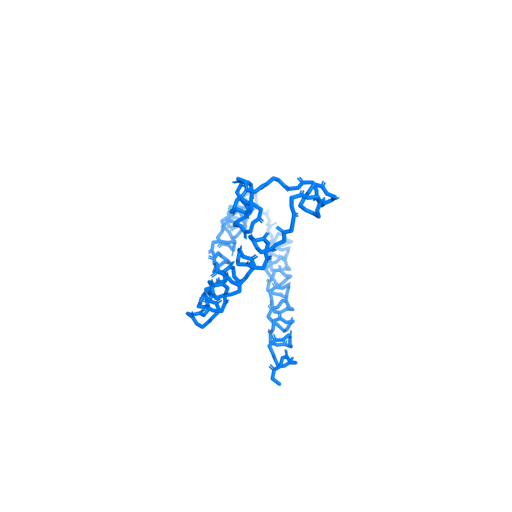387 32.289 1.00 74.00 90 LEU A CA 1
ATOM 728 C C . LEU A 1 90 ? -9.497 3.926 30.870 1.00 74.00 90 LEU A C 1
ATOM 730 O O . LEU A 1 90 ? -8.435 3.759 30.275 1.00 74.00 90 LEU A O 1
ATOM 734 N N . LEU A 1 91 ? -10.526 4.582 30.332 1.00 74.50 91 LEU A N 1
ATOM 735 C CA . LEU A 1 91 ? -10.464 5.286 29.055 1.00 74.50 91 LEU A CA 1
ATOM 736 C C . LEU A 1 91 ? -9.475 6.469 29.114 1.00 74.50 91 LEU A C 1
ATOM 738 O O . LEU A 1 91 ? -8.679 6.657 28.190 1.00 74.50 91 LEU A O 1
ATOM 742 N N . ALA A 1 92 ? -9.458 7.211 30.226 1.00 79.38 92 ALA A N 1
ATOM 743 C CA . ALA A 1 92 ? -8.507 8.296 30.456 1.00 79.38 92 ALA A CA 1
ATOM 744 C C . ALA A 1 92 ? -7.048 7.808 30.552 1.00 79.38 92 ALA A C 1
ATOM 746 O O . ALA A 1 92 ? -6.169 8.443 29.970 1.00 79.38 92 ALA A O 1
ATOM 747 N N . ASP A 1 93 ? -6.797 6.660 31.191 1.00 80.75 93 ASP A N 1
ATOM 748 C CA . ASP A 1 93 ? -5.450 6.075 31.312 1.00 80.75 93 ASP A CA 1
ATOM 749 C C . ASP A 1 93 ? -4.839 5.682 29.958 1.00 80.75 93 ASP A C 1
ATOM 751 O O . ASP A 1 93 ? -3.631 5.804 29.751 1.00 80.75 93 ASP A O 1
ATOM 755 N N . ILE A 1 94 ? -5.667 5.253 29.000 1.00 78.88 94 ILE A N 1
ATOM 756 C CA . ILE A 1 94 ? -5.232 4.960 27.623 1.00 78.88 94 ILE A CA 1
ATOM 757 C C . ILE A 1 94 ? -5.283 6.192 26.703 1.00 78.88 94 ILE A C 1
ATOM 759 O O . ILE A 1 94 ? -5.028 6.075 25.503 1.00 78.88 94 ILE A O 1
ATOM 763 N N . GLY A 1 95 ? -5.607 7.369 27.248 1.00 80.88 95 GLY A N 1
ATOM 764 C CA . GLY A 1 95 ? -5.642 8.640 26.525 1.00 80.88 95 GLY A CA 1
ATOM 765 C C . GLY A 1 95 ? -6.788 8.773 25.517 1.00 80.88 95 GLY A C 1
ATOM 766 O O . GLY A 1 95 ? -6.670 9.544 24.566 1.00 80.88 95 GLY A O 1
ATOM 767 N N . VAL A 1 96 ? -7.887 8.028 25.684 1.00 81.19 96 VAL A N 1
ATOM 768 C CA . VAL A 1 96 ? -9.028 8.026 24.754 1.00 81.19 96 VAL A CA 1
ATOM 769 C C . VAL A 1 96 ? -10.289 8.459 25.488 1.00 81.19 96 VAL A C 1
ATOM 771 O O . VAL A 1 96 ? -10.694 7.831 26.452 1.00 81.19 96 VAL A O 1
ATOM 774 N N . SER A 1 97 ? -10.978 9.495 25.013 1.00 80.81 97 SER A N 1
ATOM 775 C CA . SER A 1 97 ? -12.306 9.834 25.548 1.00 80.81 97 SER A CA 1
ATOM 776 C C . SER A 1 97 ? -13.415 8.980 24.921 1.00 80.81 97 SER A C 1
ATOM 778 O O . SER A 1 97 ? -13.290 8.488 23.797 1.00 80.81 97 SER A O 1
ATOM 780 N N . ARG A 1 98 ? -14.557 8.839 25.611 1.00 78.88 98 ARG A N 1
ATOM 781 C CA . ARG A 1 98 ? -15.716 8.055 25.135 1.00 78.88 98 ARG A CA 1
ATOM 782 C C . ARG A 1 98 ? -16.204 8.478 23.738 1.00 78.88 98 ARG A C 1
ATOM 784 O O . ARG A 1 98 ? -16.622 7.633 22.948 1.00 78.88 98 ARG A O 1
ATOM 791 N N . SER A 1 99 ? -16.093 9.764 23.397 1.00 81.00 99 SER A N 1
ATOM 792 C CA . SER A 1 99 ? -16.408 10.305 22.064 1.00 81.00 99 SER A CA 1
ATOM 793 C C . SER A 1 99 ? -15.372 9.937 20.990 1.00 81.00 99 SER A C 1
ATOM 795 O O . SER A 1 99 ? -15.716 9.858 19.811 1.00 81.00 99 SER A O 1
ATOM 797 N N . GLN A 1 100 ? -14.128 9.651 21.383 1.00 80.88 100 GLN A N 1
ATOM 798 C CA . GLN A 1 100 ? -13.013 9.275 20.506 1.00 80.88 100 GLN A CA 1
ATOM 799 C C . GLN A 1 100 ? -12.865 7.758 20.309 1.00 80.88 100 GLN A C 1
ATOM 801 O O . GLN A 1 100 ? -12.072 7.323 19.480 1.00 80.88 100 GLN A O 1
ATOM 806 N N . ILE A 1 101 ? -13.648 6.923 21.002 1.00 80.38 101 ILE A N 1
ATOM 807 C CA . ILE A 1 101 ? -13.601 5.457 20.836 1.00 80.38 101 ILE A CA 1
ATOM 808 C C . ILE A 1 101 ? -13.799 5.060 19.366 1.00 80.38 101 ILE A C 1
ATOM 810 O O . ILE A 1 101 ? -13.105 4.184 18.849 1.00 80.38 101 ILE A O 1
ATOM 814 N N . GLN A 1 102 ? -14.728 5.712 18.659 1.00 79.69 102 GLN A N 1
ATOM 815 C CA . GLN A 1 102 ? -14.947 5.412 17.244 1.00 79.69 102 GLN A CA 1
ATOM 816 C C . GLN A 1 102 ? -13.750 5.826 16.380 1.00 79.69 102 GLN A C 1
ATOM 818 O O . GLN A 1 102 ? -13.298 5.024 15.564 1.00 79.69 102 GLN A O 1
ATOM 823 N N . SER A 1 103 ? -13.201 7.029 16.556 1.00 81.06 103 SER A N 1
ATOM 824 C CA . SER A 1 103 ? -12.040 7.477 15.775 1.00 81.06 103 SER A CA 1
ATOM 825 C C . SER A 1 103 ? -10.813 6.598 16.033 1.00 81.06 103 SER A C 1
ATOM 827 O O . SER A 1 103 ? -10.178 6.155 15.077 1.00 81.06 103 SER A O 1
ATOM 829 N N . ALA A 1 104 ? -10.571 6.213 17.290 1.00 78.38 104 ALA A N 1
ATOM 830 C CA . ALA A 1 104 ? -9.492 5.308 17.680 1.00 78.38 104 ALA A CA 1
ATOM 831 C C . ALA A 1 104 ? -9.624 3.905 17.049 1.00 78.38 104 ALA A C 1
ATOM 833 O O . ALA A 1 104 ? -8.645 3.357 16.546 1.00 78.38 104 ALA A O 1
ATOM 834 N N . VAL A 1 105 ? -10.832 3.326 17.000 1.00 78.25 105 VAL A N 1
ATOM 835 C CA . VAL A 1 105 ? -11.066 1.990 16.407 1.00 78.25 105 VAL A CA 1
ATOM 836 C C . VAL A 1 105 ? -11.024 2.007 14.872 1.00 78.25 105 VAL A C 1
ATOM 838 O O . VAL A 1 105 ? -10.639 1.016 14.241 1.00 78.25 105 VAL A O 1
ATOM 841 N N . PHE A 1 106 ? -11.443 3.108 14.243 1.00 78.44 106 PHE A N 1
ATOM 842 C CA . PHE A 1 106 ? -11.445 3.247 12.784 1.00 78.44 106 PHE A CA 1
ATOM 843 C C . PHE A 1 106 ? -10.153 3.853 12.217 1.00 78.44 106 PHE A C 1
ATOM 845 O O . PHE A 1 106 ? -9.968 3.781 11.000 1.00 78.44 106 PHE A O 1
ATOM 852 N N . GLY A 1 107 ? -9.267 4.380 13.069 1.00 73.69 107 GLY A N 1
ATOM 853 C CA . GLY A 1 107 ? -8.004 5.013 12.685 1.00 73.69 107 GLY A CA 1
ATOM 854 C C . GLY A 1 107 ? -8.201 6.309 11.896 1.00 73.69 107 GLY A C 1
ATOM 855 O O . GLY A 1 107 ? -7.519 6.505 10.892 1.00 73.69 107 GLY A O 1
ATOM 856 N N . LYS A 1 108 ? -9.189 7.124 12.287 1.00 58.84 108 LYS A N 1
ATOM 857 C CA . LYS A 1 108 ? -9.522 8.409 11.652 1.00 58.84 108 LYS A CA 1
ATOM 858 C C . LYS A 1 108 ? -9.162 9.590 12.533 1.00 58.84 108 LYS A C 1
ATOM 860 O O . LYS A 1 108 ? -9.298 9.439 13.765 1.00 58.84 108 LYS A O 1
#

Organism: NCBI:txid641118

Sequence (108 aa):
MAKDISEILFLKSISSSLLEEEVNSTFSRFRAQAKTHASFAIISVVEIWANAYLPIIQTRRKQMNIRQKVQQFVSRRRAIRELGAMDDHLLADIGVSRSQIQSAVFGK

Foldseek 3Di:
DVVVVVVVVVVVVVVVVVVVVVVVVVLVVQVVVDD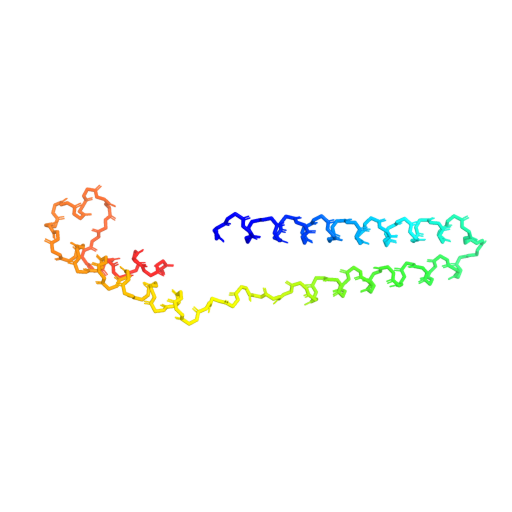DPVSVVVSVVVVVVCVVVVVVVVPPDPPQDVVNVVVLVVVLVVQLVVLLPDDQVVCVVVPHGNVCSNCVSVVD

Radius of gyration: 25.35 Å; chains: 1; bounding box: 47×34×66 Å

InterPro domains:
  IPR009506 YjiS-like domain [PF06568] (66-102)

pLDDT: mean 71.86, std 10.23, range [46.44, 85.5]